Protein AF-A0A3G9K1W8-F1 (afdb_monomer_lite)

Foldseek 3Di:
DDADAACVPVVVQWPAFPQAGETEDEAPNNDHPQDQTKYWHAPCCVVVDDVVFKDFDDWQQGPVRHGTDDPNDRDHTTTIMGTPVNPDDPPVVVVVVVPPPPDD

Radius of gyration: 17.23 Å; chains: 1; bounding box: 61×31×28 Å

Structure (mmCIF, N/CA/C/O backbone):
data_AF-A0A3G9K1W8-F1
#
_entry.id   AF-A0A3G9K1W8-F1
#
loop_
_atom_site.group_PDB
_atom_site.id
_atom_site.type_symbol
_atom_site.label_atom_id
_atom_site.label_alt_id
_atom_site.label_comp_id
_atom_site.label_asym_id
_atom_site.label_entity_id
_atom_site.label_seq_id
_atom_site.pdbx_PDB_ins_code
_atom_site.Cartn_x
_atom_site.Cartn_y
_atom_site.Cartn_z
_atom_site.occupancy
_atom_site.B_iso_or_equiv
_atom_site.auth_seq_id
_atom_site.auth_comp_id
_atom_site.auth_asym_id
_atom_site.auth_atom_id
_atom_site.pdbx_PDB_model_num
ATOM 1 N N . MET A 1 1 ? -0.372 8.677 9.317 1.00 83.75 1 MET A N 1
ATOM 2 C CA . MET A 1 1 ? -0.103 9.581 8.173 1.00 83.75 1 MET A CA 1
ATOM 3 C C . MET A 1 1 ? -1.414 9.823 7.433 1.00 83.75 1 MET A C 1
ATOM 5 O O . MET A 1 1 ? -2.205 8.891 7.347 1.00 83.75 1 MET A O 1
ATOM 9 N N . ALA A 1 2 ? -1.663 11.032 6.925 1.00 86.81 2 ALA A N 1
ATOM 10 C CA . ALA A 1 2 ? -2.839 11.297 6.093 1.00 86.81 2 ALA A CA 1
ATOM 11 C C . ALA A 1 2 ? -2.624 10.770 4.663 1.00 86.81 2 ALA A C 1
ATOM 13 O O . ALA A 1 2 ? -1.526 10.899 4.125 1.00 86.81 2 ALA A O 1
ATOM 14 N N . LEU A 1 3 ? -3.659 10.172 4.070 1.00 90.50 3 LEU A N 1
ATOM 15 C CA . LEU A 1 3 ? -3.651 9.703 2.682 1.00 90.50 3 LEU A CA 1
ATOM 16 C C . LEU A 1 3 ? -4.401 10.703 1.810 1.00 90.50 3 LEU A C 1
ATOM 18 O O . LEU A 1 3 ? -5.500 11.116 2.170 1.00 90.50 3 LEU A O 1
ATOM 22 N N . THR A 1 4 ? -3.814 11.079 0.679 1.00 92.00 4 THR A N 1
ATOM 23 C CA . THR A 1 4 ? -4.389 12.079 -0.237 1.00 92.00 4 THR A CA 1
ATOM 24 C C . THR A 1 4 ? -4.578 11.553 -1.655 1.00 92.00 4 THR A C 1
ATOM 26 O O . THR A 1 4 ? -5.286 12.174 -2.443 1.00 92.00 4 THR A O 1
ATOM 29 N N . LYS A 1 5 ? -3.965 10.412 -1.992 1.00 94.81 5 LYS A N 1
ATOM 30 C CA . LYS A 1 5 ? -4.057 9.800 -3.318 1.00 94.81 5 LYS A CA 1
ATOM 31 C C . LYS A 1 5 ? -5.242 8.850 -3.444 1.00 94.81 5 LYS A C 1
ATOM 33 O O . LYS A 1 5 ? -5.750 8.323 -2.452 1.00 94.81 5 LYS A O 1
ATOM 38 N N . ARG A 1 6 ? -5.656 8.635 -4.692 1.00 93.56 6 ARG A N 1
ATOM 39 C CA . ARG A 1 6 ? -6.745 7.745 -5.096 1.00 93.56 6 ARG A CA 1
ATOM 40 C C . ARG A 1 6 ? -6.245 6.772 -6.152 1.00 93.56 6 ARG A C 1
ATOM 42 O O . ARG A 1 6 ? -5.462 7.160 -7.016 1.00 93.56 6 ARG A O 1
ATOM 49 N N . TYR A 1 7 ? -6.693 5.533 -6.054 1.00 94.25 7 TYR A N 1
ATOM 50 C CA . TYR A 1 7 ? -6.436 4.480 -7.022 1.00 94.25 7 TYR A CA 1
ATOM 51 C C . TYR A 1 7 ? -7.409 4.570 -8.196 1.00 94.25 7 TYR A C 1
ATOM 53 O O . TYR A 1 7 ? -6.972 4.546 -9.344 1.00 94.25 7 TYR A O 1
ATOM 61 N N . PHE A 1 8 ? -8.710 4.713 -7.915 1.00 91.31 8 PHE A N 1
ATOM 62 C CA . PHE A 1 8 ? -9.733 4.752 -8.959 1.00 91.31 8 PHE A CA 1
ATOM 63 C C . PHE A 1 8 ? -9.547 5.993 -9.843 1.00 91.31 8 PHE A C 1
ATOM 65 O O . PHE A 1 8 ? -9.487 7.120 -9.339 1.00 91.31 8 PHE A O 1
ATOM 72 N N . GLY A 1 9 ? -9.418 5.776 -11.153 1.00 92.81 9 GLY A N 1
ATOM 73 C CA . GLY A 1 9 ? -9.106 6.810 -12.14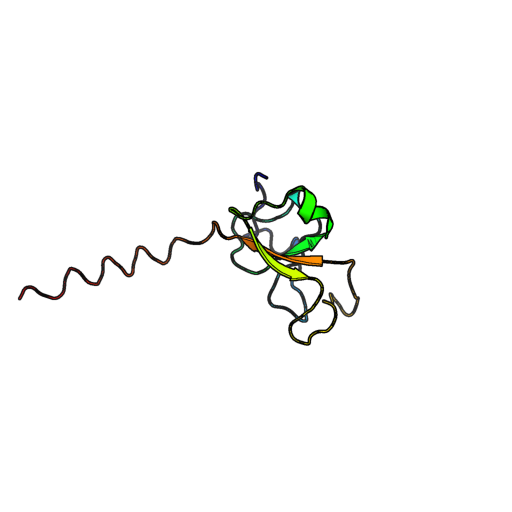6 1.00 92.81 9 GLY A CA 1
ATOM 74 C C . GLY A 1 9 ? -7.616 7.145 -12.296 1.00 92.81 9 GLY A C 1
ATOM 75 O O . GLY A 1 9 ? -7.281 8.014 -13.097 1.00 92.81 9 GLY A O 1
ATOM 76 N N . ASN A 1 10 ? -6.722 6.493 -11.542 1.00 93.75 10 ASN A N 1
ATOM 77 C CA . ASN A 1 10 ? -5.264 6.659 -11.637 1.00 93.75 10 ASN A CA 1
ATOM 78 C C . ASN A 1 10 ? -4.540 5.302 -11.678 1.00 93.75 10 ASN A C 1
ATOM 80 O O . ASN A 1 10 ? -3.384 5.191 -11.274 1.00 93.75 10 ASN A O 1
ATOM 84 N N . GLU A 1 11 ? -5.200 4.246 -12.152 1.00 93.25 11 GLU A N 1
ATOM 85 C CA . GLU A 1 11 ? -4.718 2.863 -12.073 1.00 93.25 11 GLU A CA 1
ATOM 86 C C . GLU A 1 11 ? -3.361 2.664 -12.767 1.00 93.25 11 GLU A C 1
ATOM 88 O O . GLU A 1 11 ? -2.566 1.827 -12.342 1.00 93.25 11 GLU A O 1
ATOM 93 N N . ALA A 1 12 ? -3.068 3.467 -13.795 1.00 93.12 12 ALA A N 1
ATOM 94 C CA . ALA A 1 12 ? -1.794 3.456 -14.511 1.00 93.12 12 ALA A CA 1
ATOM 95 C C . ALA A 1 12 ? -0.583 3.816 -13.623 1.00 93.12 12 ALA A C 1
ATOM 97 O O . ALA A 1 12 ? 0.532 3.378 -13.908 1.00 93.12 12 ALA A O 1
ATOM 98 N N . GLU A 1 13 ? -0.781 4.572 -12.536 1.00 91.69 13 GLU A N 1
ATOM 99 C CA . GLU A 1 13 ? 0.280 4.924 -11.577 1.00 91.69 13 GLU A CA 1
ATOM 100 C C . GLU A 1 13 ? 0.593 3.787 -10.587 1.00 91.69 13 GLU A C 1
ATOM 102 O O . GLU A 1 13 ? 1.618 3.816 -9.899 1.00 91.69 13 GLU A O 1
ATOM 107 N N . TYR A 1 14 ? -0.267 2.765 -10.538 1.00 93.62 14 TYR A N 1
ATOM 108 C CA . TYR A 1 14 ? -0.235 1.671 -9.569 1.00 93.62 14 TYR A CA 1
ATOM 109 C C . TYR A 1 14 ? -0.121 0.312 -10.275 1.00 93.62 14 TYR A C 1
ATOM 111 O O . TYR A 1 14 ? -1.087 -0.460 -10.306 1.00 93.62 14 TYR A O 1
ATOM 119 N N . PRO A 1 15 ? 1.053 -0.014 -10.850 1.00 92.38 15 PRO A N 1
ATOM 120 C CA . PRO A 1 15 ? 1.240 -1.275 -11.556 1.00 92.38 15 PRO A CA 1
ATOM 121 C C . PRO A 1 15 ? 1.001 -2.464 -10.619 1.00 92.38 15 PRO A C 1
ATOM 123 O O . PRO A 1 15 ? 1.419 -2.448 -9.460 1.00 92.38 15 PRO A O 1
ATOM 126 N N . LYS A 1 16 ? 0.329 -3.501 -11.123 1.00 91.12 16 LYS A N 1
ATOM 127 C CA . LYS A 1 16 ? 0.064 -4.743 -10.383 1.00 91.12 16 LYS A CA 1
ATOM 128 C C . LYS A 1 16 ? 1.297 -5.652 -10.381 1.00 91.12 16 LYS A C 1
ATOM 130 O O . LYS A 1 16 ? 2.119 -5.575 -11.291 1.00 91.12 16 LYS A O 1
ATOM 135 N N . TYR A 1 17 ? 1.436 -6.481 -9.349 1.00 84.12 17 TYR A N 1
ATOM 136 C CA . TYR A 1 17 ? 2.463 -7.526 -9.305 1.00 84.12 17 TYR A CA 1
ATOM 137 C C . TYR A 1 17 ? 2.060 -8.724 -10.174 1.00 84.12 17 TYR A C 1
ATOM 139 O O . TYR A 1 17 ? 0.884 -9.074 -10.238 1.00 84.12 17 TYR A O 1
ATOM 147 N N . ASP A 1 18 ? 3.041 -9.391 -10.786 1.00 77.88 18 ASP A N 1
ATOM 148 C CA . ASP A 1 18 ? 2.792 -10.58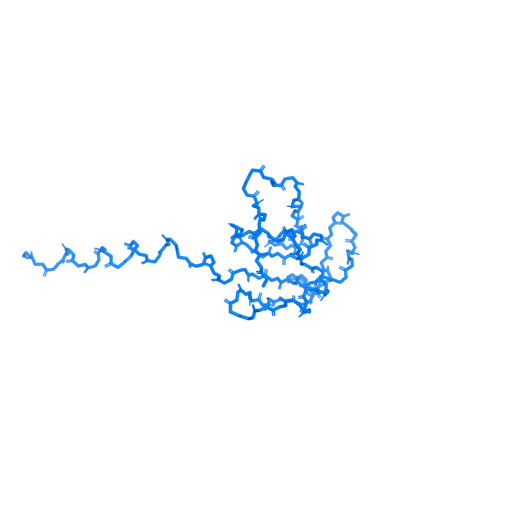6 -11.608 1.00 77.88 18 ASP A CA 1
ATOM 149 C C . ASP A 1 18 ? 2.526 -11.825 -10.737 1.00 77.88 18 ASP A C 1
ATOM 151 O O . ASP A 1 18 ? 1.755 -12.710 -11.100 1.00 77.88 18 ASP A O 1
ATOM 155 N N . ASN A 1 19 ? 3.176 -11.889 -9.569 1.00 78.56 19 ASN A N 1
ATOM 156 C CA . ASN A 1 19 ? 3.161 -13.041 -8.664 1.00 78.56 19 ASN A CA 1
ATOM 157 C C . ASN A 1 19 ? 2.372 -12.811 -7.364 1.00 78.56 19 ASN A C 1
ATOM 159 O O . ASN A 1 19 ? 2.489 -13.593 -6.414 1.00 78.56 19 ASN A O 1
ATOM 163 N N . TYR A 1 20 ? 1.584 -11.735 -7.292 1.00 83.00 20 TYR A N 1
ATOM 164 C CA . TYR A 1 20 ? 0.791 -11.406 -6.112 1.00 83.00 20 TYR A CA 1
ATOM 165 C C . TYR A 1 20 ? -0.413 -10.527 -6.469 1.00 83.00 20 TYR A C 1
ATOM 167 O O . TYR A 1 20 ? -0.284 -9.590 -7.250 1.00 83.00 20 TYR A O 1
ATOM 175 N N . ASP A 1 21 ? -1.572 -10.778 -5.856 1.00 86.94 21 ASP A N 1
ATOM 176 C CA . ASP A 1 21 ? -2.762 -9.938 -6.042 1.00 86.94 21 ASP A CA 1
ATOM 177 C C . ASP A 1 21 ? -2.644 -8.636 -5.230 1.00 86.94 21 ASP A C 1
ATOM 179 O O . ASP A 1 21 ? -3.154 -8.488 -4.114 1.00 86.94 21 ASP A O 1
ATOM 183 N N . GLY A 1 22 ? -1.861 -7.702 -5.766 1.00 90.62 22 GLY A N 1
ATOM 184 C CA . GLY A 1 22 ? -1.603 -6.410 -5.154 1.00 90.62 22 GLY A CA 1
ATOM 185 C C . GLY A 1 22 ? -0.976 -5.410 -6.115 1.00 90.62 22 GLY A C 1
ATOM 186 O O . GLY A 1 22 ? -0.505 -5.761 -7.198 1.00 90.62 22 GLY A O 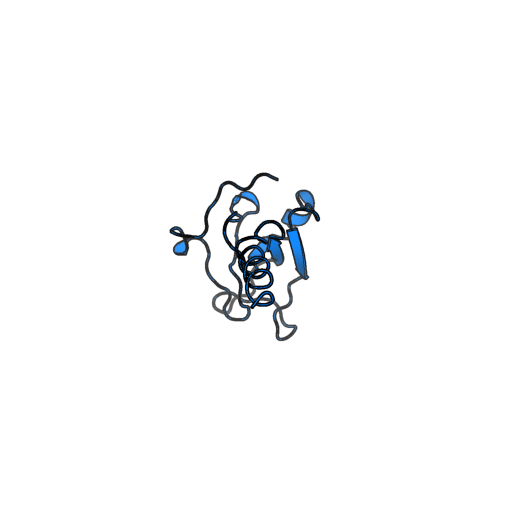1
ATOM 187 N N . ILE A 1 23 ? -0.965 -4.147 -5.698 1.00 93.31 23 ILE A N 1
ATOM 188 C CA . ILE A 1 23 ? -0.376 -3.039 -6.461 1.00 93.31 23 ILE A CA 1
ATOM 189 C C . ILE A 1 23 ? 0.967 -2.624 -5.871 1.00 93.31 23 ILE A C 1
ATOM 191 O O . ILE A 1 23 ? 1.156 -2.629 -4.653 1.00 93.31 23 ILE A O 1
ATOM 195 N N . ASN A 1 24 ? 1.894 -2.213 -6.725 1.00 92.19 24 ASN A N 1
ATOM 196 C CA . ASN A 1 24 ? 3.141 -1.595 -6.313 1.00 92.19 24 ASN A CA 1
ATOM 197 C C . ASN A 1 24 ? 2.935 -0.094 -6.088 1.00 92.19 24 ASN A C 1
ATOM 199 O O . ASN A 1 24 ? 2.534 0.637 -6.991 1.00 92.19 24 ASN A O 1
ATOM 203 N N . VAL A 1 25 ? 3.288 0.374 -4.894 1.00 93.62 25 VAL A N 1
ATOM 204 C CA . VAL A 1 25 ? 3.287 1.789 -4.527 1.00 93.62 25 VAL A CA 1
ATOM 205 C C . VAL A 1 25 ? 4.733 2.221 -4.307 1.00 93.62 25 VAL A C 1
ATOM 207 O O . VAL A 1 25 ? 5.425 1.746 -3.405 1.00 93.62 25 VAL A O 1
ATOM 210 N N . ASN A 1 26 ? 5.236 3.130 -5.141 1.00 90.94 26 ASN A N 1
ATOM 211 C CA . ASN A 1 26 ? 6.654 3.504 -5.111 1.00 90.94 26 ASN A CA 1
ATOM 212 C C . ASN A 1 26 ? 7.042 4.389 -3.923 1.00 90.94 26 ASN A C 1
ATOM 214 O O . ASN A 1 26 ? 8.183 4.315 -3.469 1.00 90.94 26 ASN A O 1
ATOM 218 N N . LYS A 1 27 ? 6.118 5.196 -3.394 1.00 91.38 27 LYS A N 1
ATOM 219 C CA . LYS A 1 27 ? 6.372 6.074 -2.247 1.00 91.38 27 LYS A CA 1
ATOM 220 C C . LYS A 1 27 ? 5.234 5.981 -1.247 1.00 91.38 27 LYS A C 1
ATOM 222 O O . LYS A 1 27 ? 4.070 5.964 -1.613 1.00 91.38 27 LYS A O 1
ATOM 227 N N . THR A 1 28 ? 5.573 6.041 0.033 1.00 90.81 28 THR A N 1
ATOM 228 C CA . THR A 1 28 ? 4.603 6.025 1.136 1.00 90.81 28 THR A CA 1
ATOM 229 C C . THR A 1 28 ? 3.524 7.113 1.020 1.00 90.81 28 THR A C 1
ATOM 231 O O . THR A 1 28 ? 2.383 6.887 1.396 1.00 90.81 28 THR A O 1
ATOM 234 N N . GLN A 1 29 ? 3.854 8.288 0.479 1.00 91.25 29 GLN A N 1
ATOM 235 C CA . GLN A 1 29 ? 2.885 9.375 0.275 1.00 91.25 29 GLN A CA 1
ATOM 236 C C . GLN A 1 29 ? 1.870 9.094 -0.845 1.00 91.25 29 GLN A C 1
ATOM 238 O O . GLN A 1 29 ? 0.815 9.719 -0.871 1.00 91.25 29 GLN A O 1
ATOM 243 N N . ASP A 1 30 ? 2.192 8.159 -1.743 1.00 94.44 30 ASP A N 1
ATOM 244 C CA . ASP A 1 30 ? 1.349 7.811 -2.883 1.00 94.44 30 ASP A CA 1
ATOM 245 C C . ASP A 1 30 ? 0.364 6.684 -2.541 1.00 94.44 30 ASP A C 1
ATOM 247 O O . ASP A 1 30 ? -0.356 6.213 -3.406 1.00 94.44 30 ASP A O 1
ATOM 251 N N . ILE A 1 31 ? 0.312 6.231 -1.281 1.00 94.31 31 ILE A N 1
ATOM 252 C CA . ILE A 1 31 ? -0.615 5.178 -0.857 1.00 94.31 31 ILE A CA 1
ATOM 253 C C . ILE A 1 31 ? -2.063 5.658 -1.073 1.00 94.31 31 ILE A C 1
ATOM 255 O O . ILE A 1 31 ? -2.467 6.658 -0.465 1.00 94.31 31 ILE A O 1
ATOM 259 N N . PRO A 1 32 ? -2.856 4.955 -1.901 1.00 94.62 32 PRO A N 1
ATOM 260 C CA . PRO A 1 32 ? -4.231 5.340 -2.172 1.00 94.62 32 PRO A CA 1
ATOM 261 C C . PRO A 1 32 ? -5.148 5.068 -0.972 1.00 94.62 32 PRO A C 1
ATOM 263 O O . PRO A 1 32 ? -5.032 4.053 -0.280 1.00 94.62 32 PRO A O 1
ATOM 266 N N . LEU A 1 33 ? -6.082 5.986 -0.720 1.00 92.69 33 LEU A N 1
ATOM 267 C CA . LEU A 1 33 ? -7.030 5.898 0.398 1.00 92.69 33 LEU A CA 1
ATOM 268 C C . LEU A 1 33 ? -8.232 4.983 0.127 1.00 92.69 33 LEU A C 1
ATOM 270 O O . LEU A 1 33 ? -8.890 4.555 1.070 1.00 92.69 33 LEU A O 1
ATOM 274 N N . ASP A 1 34 ? -8.509 4.698 -1.141 1.00 92.12 34 ASP A N 1
ATOM 275 C CA . ASP A 1 34 ? -9.687 3.996 -1.663 1.00 92.12 34 ASP A CA 1
ATOM 276 C C . ASP A 1 34 ? -9.383 2.569 -2.160 1.00 92.12 34 ASP A C 1
ATOM 278 O O . ASP A 1 34 ? -10.298 1.827 -2.521 1.00 92.12 34 ASP A O 1
ATOM 282 N N . PHE A 1 35 ? -8.119 2.134 -2.126 1.00 92.50 35 PHE A N 1
ATOM 283 C CA . PHE A 1 35 ? -7.729 0.794 -2.560 1.00 92.50 35 PHE A CA 1
ATOM 284 C C . PHE A 1 35 ? -7.832 -0.246 -1.436 1.00 92.50 35 PHE A C 1
ATOM 286 O O . PHE A 1 35 ? -7.072 -0.227 -0.464 1.00 92.50 35 PHE A O 1
ATOM 293 N N . LYS A 1 36 ? -8.760 -1.198 -1.591 1.00 89.88 36 LYS A N 1
ATOM 294 C CA . LYS A 1 36 ? -9.042 -2.270 -0.611 1.00 89.88 36 LYS A CA 1
ATOM 295 C C . LYS A 1 36 ? -8.078 -3.461 -0.677 1.00 89.88 36 LYS A C 1
ATOM 297 O O . LYS A 1 36 ? -8.068 -4.283 0.244 1.00 89.88 36 LYS A O 1
ATOM 302 N N . GLY A 1 37 ? -7.325 -3.590 -1.768 1.00 92.06 37 GLY A N 1
ATOM 303 C CA . GLY A 1 37 ? -6.402 -4.700 -1.989 1.00 92.06 37 GLY A CA 1
ATOM 304 C C . GLY A 1 37 ? -5.102 -4.569 -1.195 1.00 92.06 37 GLY A C 1
ATOM 305 O O . GLY A 1 37 ? -4.936 -3.687 -0.348 1.00 92.06 37 GLY A O 1
ATOM 306 N N . VAL A 1 38 ? -4.161 -5.465 -1.481 1.00 93.31 38 VAL A N 1
ATOM 307 C CA . VAL A 1 38 ? -2.827 -5.428 -0.880 1.00 93.31 38 VAL A CA 1
ATOM 308 C C . VAL A 1 38 ? -1.925 -4.477 -1.660 1.00 93.31 38 VAL A C 1
ATOM 310 O O . VAL A 1 38 ? -1.925 -4.448 -2.889 1.00 93.31 38 VAL A O 1
ATOM 313 N N . MET A 1 39 ? -1.132 -3.699 -0.937 1.00 94.50 39 MET A N 1
ATOM 314 C CA . MET A 1 39 ? -0.215 -2.715 -1.497 1.00 94.50 39 MET A CA 1
ATOM 315 C C . MET A 1 39 ? 1.213 -3.059 -1.098 1.00 94.50 39 MET A C 1
ATOM 317 O O . MET A 1 39 ? 1.505 -3.236 0.084 1.00 94.50 39 MET A O 1
ATOM 321 N N . GLY A 1 40 ? 2.113 -3.121 -2.071 1.00 93.56 40 GLY A N 1
ATOM 322 C CA . GLY A 1 40 ? 3.543 -3.232 -1.832 1.00 93.56 40 GLY A CA 1
ATOM 323 C C . GLY A 1 40 ? 4.170 -1.854 -1.682 1.00 93.56 40 GLY A C 1
ATOM 324 O O . GLY A 1 40 ? 4.235 -1.083 -2.635 1.00 93.56 40 GLY A O 1
ATOM 325 N N . VAL A 1 41 ? 4.652 -1.547 -0.482 1.00 93.31 41 VAL A N 1
ATOM 326 C CA . VAL A 1 41 ? 5.266 -0.258 -0.135 1.00 93.31 41 VAL A CA 1
ATOM 327 C C . VAL A 1 41 ? 6.756 -0.424 0.169 1.00 93.31 41 VAL A C 1
ATOM 329 O O . VAL A 1 41 ? 7.198 -1.531 0.490 1.00 93.31 41 VAL A O 1
ATOM 332 N N . PRO A 1 42 ? 7.574 0.638 0.073 1.00 92.12 42 PRO A N 1
ATOM 333 C CA . PRO A 1 42 ? 8.977 0.576 0.474 1.00 92.12 42 PRO A CA 1
ATOM 334 C C . PRO A 1 42 ? 9.134 0.224 1.960 1.00 92.12 42 PRO A C 1
ATOM 336 O O . PRO A 1 42 ? 8.317 0.634 2.782 1.00 92.12 42 PRO A O 1
ATOM 339 N N . ILE A 1 43 ? 10.233 -0.445 2.328 1.00 88.75 43 ILE A N 1
ATOM 340 C CA . ILE A 1 43 ? 10.574 -0.766 3.732 1.00 88.75 43 ILE A CA 1
ATOM 341 C C . ILE A 1 43 ? 10.551 0.454 4.670 1.00 88.75 43 ILE A C 1
ATOM 343 O O . ILE A 1 43 ? 10.175 0.353 5.837 1.00 88.75 43 ILE A O 1
ATOM 347 N N . THR A 1 44 ? 10.872 1.637 4.139 1.00 89.56 44 THR A N 1
ATOM 348 C CA . THR A 1 44 ? 10.863 2.915 4.867 1.00 89.56 44 THR A CA 1
ATOM 349 C C . THR A 1 44 ? 9.476 3.317 5.373 1.00 89.56 44 THR A C 1
ATOM 351 O O . THR A 1 44 ? 9.366 4.181 6.244 1.00 89.56 44 THR A O 1
ATOM 354 N N . PHE A 1 45 ? 8.409 2.677 4.882 1.00 91.50 45 PHE A N 1
ATOM 355 C CA . PHE A 1 45 ? 7.051 2.823 5.397 1.00 91.50 45 PHE A CA 1
ATOM 356 C C . PHE A 1 45 ? 6.949 2.564 6.908 1.00 91.50 45 PHE A C 1
ATOM 358 O O . PHE A 1 45 ? 6.141 3.219 7.565 1.00 91.50 45 PHE A O 1
ATOM 365 N N . LEU A 1 46 ? 7.797 1.695 7.476 1.00 90.00 46 LEU A N 1
ATOM 366 C CA . LEU A 1 46 ? 7.782 1.374 8.909 1.00 90.00 46 LEU A CA 1
ATOM 367 C C . LEU A 1 46 ? 7.934 2.607 9.810 1.00 90.00 46 LEU A C 1
ATOM 369 O O . LEU A 1 46 ? 7.297 2.670 10.855 1.00 90.00 46 LEU A O 1
ATOM 373 N N . HIS A 1 47 ? 8.680 3.631 9.382 1.00 90.38 47 HIS A N 1
ATOM 374 C CA . HIS A 1 47 ? 8.821 4.878 10.147 1.00 90.38 47 HIS A CA 1
ATOM 375 C C . HIS A 1 47 ? 7.508 5.657 10.303 1.00 90.38 47 HIS A C 1
ATOM 377 O O . HIS A 1 47 ? 7.380 6.483 11.201 1.00 90.38 47 HIS A O 1
ATOM 383 N N . LYS A 1 48 ? 6.542 5.434 9.405 1.00 88.88 48 LYS A N 1
ATOM 384 C CA . LYS A 1 48 ? 5.236 6.111 9.380 1.00 88.88 48 LYS A CA 1
ATOM 385 C C . LYS A 1 48 ? 4.081 5.139 9.637 1.00 88.88 48 LYS A C 1
ATOM 387 O O . LYS A 1 48 ? 2.922 5.512 9.428 1.00 88.88 48 LYS A O 1
ATOM 392 N N . PHE A 1 49 ? 4.393 3.905 10.037 1.00 91.75 49 PHE A N 1
ATOM 393 C CA . PHE A 1 49 ? 3.411 2.854 10.241 1.00 91.75 49 PHE A CA 1
ATOM 394 C C . PHE A 1 49 ? 2.453 3.228 11.372 1.00 91.75 49 PHE A C 1
ATOM 396 O O . PHE A 1 49 ? 2.859 3.707 12.427 1.00 91.75 49 PHE A O 1
ATOM 403 N N . ASN A 1 50 ? 1.165 2.999 11.130 1.00 91.31 50 ASN A N 1
ATOM 404 C CA . ASN A 1 50 ? 0.123 3.122 12.133 1.00 91.31 50 ASN A CA 1
ATOM 405 C C . ASN A 1 50 ? -0.719 1.829 12.112 1.00 91.31 50 ASN A C 1
ATOM 407 O O . ASN A 1 50 ? -1.425 1.615 11.120 1.00 91.31 50 ASN A O 1
ATOM 411 N N . PRO A 1 51 ? -0.679 0.995 13.171 1.00 91.31 51 PRO A N 1
ATOM 412 C CA . PRO A 1 51 ? -1.407 -0.279 13.235 1.00 91.31 51 PRO A CA 1
ATOM 413 C C . PRO A 1 51 ? -2.941 -0.135 13.269 1.00 91.31 51 PRO A C 1
ATOM 415 O O . PRO A 1 51 ? -3.663 -1.086 12.948 1.00 91.31 51 PRO A O 1
ATOM 418 N N . ASP A 1 52 ? -3.467 1.046 13.601 1.00 90.81 52 ASP A N 1
ATOM 419 C CA . ASP A 1 52 ? -4.907 1.333 13.532 1.00 90.81 52 ASP A CA 1
ATOM 420 C C . ASP A 1 52 ? -5.358 1.618 12.096 1.00 90.81 52 ASP A C 1
ATOM 422 O O . ASP A 1 52 ? -6.529 1.474 11.747 1.00 90.81 52 ASP A O 1
ATOM 426 N N . GLN A 1 53 ? -4.429 2.060 11.248 1.00 90.44 53 GLN A N 1
ATOM 427 C CA . GLN A 1 53 ? -4.694 2.401 9.854 1.00 90.44 53 GLN A CA 1
ATOM 428 C C . GLN A 1 53 ? -4.359 1.248 8.908 1.00 90.44 53 GLN A C 1
ATOM 430 O O . GLN A 1 53 ? -5.092 1.008 7.949 1.00 90.44 53 GLN A O 1
ATOM 435 N N . PHE A 1 54 ? -3.267 0.536 9.173 1.00 93.75 54 PHE A N 1
ATOM 436 C CA . PHE A 1 54 ? -2.719 -0.468 8.275 1.00 93.75 54 PHE A CA 1
ATOM 437 C C . PHE A 1 54 ? -2.453 -1.789 8.979 1.00 93.75 54 PHE A C 1
ATOM 439 O O . PHE A 1 54 ? -2.100 -1.841 10.154 1.00 93.75 54 PHE A O 1
ATOM 446 N N . GLU A 1 55 ? -2.579 -2.855 8.209 1.00 92.31 55 GLU A N 1
ATOM 447 C CA . GLU A 1 55 ? -2.186 -4.206 8.574 1.00 92.31 55 GLU A CA 1
ATOM 448 C C . GLU A 1 55 ? -0.966 -4.596 7.742 1.00 92.31 55 GLU A C 1
ATOM 450 O O . GLU A 1 55 ? -0.959 -4.381 6.528 1.00 92.31 55 GLU A O 1
ATOM 455 N N . ILE A 1 56 ? 0.072 -5.141 8.380 1.00 91.81 56 ILE A N 1
ATOM 456 C CA . ILE A 1 56 ? 1.227 -5.705 7.677 1.00 91.81 56 ILE A CA 1
ATOM 457 C C . ILE A 1 56 ? 0.910 -7.168 7.382 1.00 91.81 56 ILE A C 1
ATOM 459 O O . ILE A 1 56 ? 0.700 -7.949 8.304 1.00 91.81 56 ILE A O 1
ATOM 463 N N . ILE A 1 57 ? 0.882 -7.523 6.101 1.00 89.00 57 ILE A N 1
ATOM 464 C CA . ILE A 1 57 ? 0.503 -8.861 5.642 1.00 89.00 57 ILE A CA 1
ATOM 465 C C . ILE A 1 57 ? 1.732 -9.769 5.579 1.00 89.00 57 ILE A C 1
ATOM 467 O O . ILE A 1 57 ? 1.751 -10.837 6.184 1.00 89.00 57 ILE A O 1
ATOM 471 N N . LYS A 1 58 ? 2.768 -9.349 4.842 1.00 83.31 58 LYS A N 1
ATOM 472 C CA . LYS A 1 58 ? 3.997 -10.127 4.616 1.00 83.31 58 LYS A CA 1
ATOM 473 C C . LYS A 1 58 ? 5.185 -9.211 4.313 1.00 83.31 58 LYS A C 1
ATOM 475 O O . LYS A 1 58 ? 5.031 -8.112 3.777 1.00 83.31 58 LYS A O 1
ATOM 480 N N . PHE A 1 59 ? 6.387 -9.701 4.603 1.00 79.12 59 PHE A N 1
ATOM 481 C CA . PHE A 1 59 ? 7.651 -9.052 4.257 1.00 79.12 59 PHE A CA 1
ATOM 482 C C . PHE A 1 59 ? 8.284 -9.768 3.065 1.00 79.12 59 PHE A C 1
ATOM 484 O O . PHE A 1 59 ? 8.610 -10.947 3.191 1.00 79.12 59 PHE A O 1
ATOM 491 N N . ARG A 1 60 ? 8.486 -9.059 1.942 1.00 69.31 60 ARG A N 1
ATOM 492 C CA . ARG A 1 60 ? 9.248 -9.474 0.741 1.00 69.31 60 ARG A CA 1
ATOM 493 C C . ARG A 1 60 ? 8.765 -10.724 -0.025 1.00 69.31 60 ARG A C 1
ATOM 495 O O . ARG A 1 60 ? 9.010 -10.794 -1.225 1.00 69.31 60 ARG A O 1
ATOM 502 N N . LYS A 1 61 ? 8.085 -11.673 0.619 1.00 67.81 61 LYS A N 1
ATOM 503 C CA . LYS A 1 61 ? 7.722 -12.975 0.052 1.00 67.81 61 LYS A CA 1
ATOM 504 C C . LYS A 1 61 ? 6.344 -12.963 -0.613 1.00 67.81 61 LYS A C 1
ATOM 506 O O . LYS A 1 61 ? 5.359 -12.555 0.011 1.00 67.81 61 LYS A O 1
ATOM 511 N N . GLY A 1 62 ? 6.296 -13.430 -1.858 1.00 62.03 62 GLY A N 1
ATOM 512 C CA . GLY A 1 62 ? 5.084 -13.737 -2.609 1.00 62.03 62 GLY A CA 1
ATOM 513 C C . GLY A 1 62 ? 4.357 -14.973 -2.072 1.00 62.03 62 GLY A C 1
ATOM 514 O O . GLY A 1 62 ? 4.645 -15.483 -0.985 1.00 62.03 62 GLY A O 1
ATOM 515 N N . ASN A 1 63 ? 3.364 -15.449 -2.821 1.00 62.50 63 ASN A N 1
ATOM 516 C CA . ASN A 1 63 ? 2.585 -16.635 -2.438 1.00 62.50 63 ASN A CA 1
ATOM 517 C C . ASN A 1 63 ? 3.343 -17.957 -2.638 1.00 62.50 63 ASN A C 1
ATOM 519 O O . ASN A 1 63 ? 2.928 -18.976 -2.100 1.00 62.50 63 ASN A O 1
ATOM 523 N N . ASP A 1 64 ? 4.448 -17.926 -3.376 1.00 64.69 64 ASP A N 1
ATOM 524 C CA . ASP A 1 64 ? 5.350 -19.043 -3.663 1.00 64.69 64 ASP A CA 1
ATOM 525 C C . ASP A 1 64 ? 6.570 -19.089 -2.721 1.00 64.69 64 ASP A C 1
ATOM 527 O O . ASP A 1 64 ? 7.543 -19.788 -3.003 1.00 64.69 64 ASP A O 1
ATOM 531 N N . ASP A 1 65 ? 6.543 -18.300 -1.638 1.00 66.00 65 ASP A N 1
ATOM 532 C CA . ASP A 1 65 ? 7.649 -18.060 -0.698 1.00 66.00 65 ASP A CA 1
ATOM 533 C C . ASP A 1 65 ? 8.934 -17.484 -1.323 1.00 66.00 65 ASP A C 1
ATOM 535 O O . ASP A 1 65 ? 9.942 -17.316 -0.621 1.00 66.00 65 ASP A O 1
ATOM 539 N N . LYS A 1 66 ? 8.891 -17.109 -2.608 1.00 67.25 66 LYS A N 1
ATOM 540 C CA . LYS A 1 66 ? 9.965 -16.398 -3.306 1.00 67.25 66 LYS A CA 1
ATOM 541 C C . LYS A 1 66 ? 9.771 -14.892 -3.193 1.00 67.25 66 LYS A C 1
ATOM 543 O O . LYS A 1 66 ? 8.728 -14.401 -2.770 1.00 67.25 66 LYS A O 1
ATOM 548 N N . ASP A 1 67 ? 10.801 -14.140 -3.559 1.00 68.31 67 ASP A N 1
ATOM 549 C CA . ASP A 1 67 ? 10.732 -12.682 -3.580 1.00 68.31 67 ASP A CA 1
ATOM 550 C C . ASP A 1 67 ? 9.678 -12.185 -4.584 1.00 68.31 67 ASP A C 1
ATOM 552 O O . ASP A 1 67 ? 9.544 -12.722 -5.686 1.00 68.31 67 ASP A O 1
ATOM 556 N N . LEU A 1 68 ? 8.937 -11.136 -4.215 1.00 64.19 68 LEU A N 1
ATOM 557 C CA . LEU A 1 68 ? 8.034 -10.434 -5.137 1.00 64.19 68 LEU A CA 1
ATOM 558 C C . LEU A 1 68 ? 8.797 -9.980 -6.386 1.00 64.19 68 LEU A C 1
ATOM 560 O O . LEU A 1 68 ? 9.900 -9.445 -6.262 1.00 64.19 68 LEU A O 1
ATOM 564 N N . SER A 1 69 ? 8.196 -10.149 -7.566 1.00 61.84 69 SER A N 1
ATOM 565 C CA . SER A 1 69 ? 8.764 -9.724 -8.847 1.00 61.84 69 SER A CA 1
ATOM 566 C C . SER A 1 69 ? 7.784 -8.837 -9.619 1.00 61.84 69 SER A C 1
ATOM 568 O O . SER A 1 69 ? 6.566 -8.963 -9.507 1.00 61.84 69 SER A O 1
ATOM 570 N N . VAL A 1 70 ? 8.327 -7.873 -10.363 1.00 62.59 70 VAL A N 1
ATOM 571 C CA . VAL A 1 70 ? 7.569 -7.003 -11.276 1.00 62.59 70 VAL A CA 1
ATOM 572 C C . VAL A 1 70 ? 8.278 -7.046 -12.619 1.00 62.59 70 VAL A C 1
ATOM 574 O O . VAL A 1 70 ? 9.453 -6.666 -12.697 1.00 62.59 70 VAL A O 1
ATOM 577 N N . ASN A 1 71 ? 7.595 -7.511 -13.666 1.00 66.44 71 ASN A N 1
ATOM 578 C CA . ASN A 1 71 ? 8.147 -7.693 -15.010 1.00 66.44 71 ASN A CA 1
ATOM 579 C C . ASN A 1 71 ? 9.436 -8.540 -15.017 1.00 66.44 71 ASN A C 1
ATOM 581 O O . ASN A 1 71 ? 10.429 -8.184 -15.654 1.00 66.44 71 ASN A O 1
ATOM 585 N N . GLY A 1 72 ? 9.469 -9.623 -14.232 1.00 64.69 72 GLY A N 1
ATOM 586 C CA . GLY A 1 72 ? 10.619 -10.537 -14.149 1.00 64.69 72 GLY A CA 1
ATOM 587 C C . GLY A 1 72 ? 11.852 -9.999 -13.406 1.00 64.69 72 GLY A C 1
ATOM 588 O O . GLY A 1 72 ? 12.867 -10.690 -13.333 1.00 64.69 72 GLY A O 1
ATOM 589 N N . LYS A 1 73 ? 11.789 -8.794 -12.825 1.0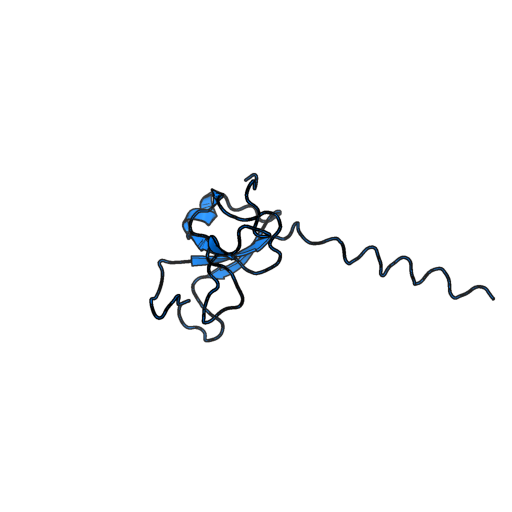0 67.12 73 LYS A N 1
ATOM 590 C CA . LYS A 1 73 ? 12.843 -8.242 -11.957 1.00 67.12 73 LYS A CA 1
ATOM 591 C C . LYS A 1 73 ? 12.426 -8.344 -10.495 1.00 67.12 73 LYS A C 1
ATOM 593 O O . LYS A 1 73 ? 11.255 -8.145 -10.188 1.00 67.12 73 LYS A O 1
ATOM 598 N N . CYS A 1 74 ? 13.381 -8.587 -9.599 1.00 63.97 74 CYS A N 1
ATOM 599 C CA . CYS A 1 74 ? 13.179 -8.483 -8.153 1.00 63.97 74 CYS A CA 1
ATOM 600 C C . CYS A 1 74 ? 13.284 -7.000 -7.740 1.00 63.97 74 CYS A C 1
ATOM 602 O O . CYS A 1 74 ? 14.402 -6.483 -7.657 1.00 63.97 74 CYS A O 1
ATOM 604 N N . PRO A 1 75 ? 12.176 -6.260 -7.533 1.00 64.31 75 PRO A N 1
ATOM 605 C CA . PRO A 1 75 ? 12.232 -4.911 -6.989 1.00 64.31 75 PRO A CA 1
ATOM 606 C C . PRO A 1 75 ? 12.891 -4.888 -5.602 1.00 64.31 75 PRO A C 1
ATOM 608 O O . PRO A 1 75 ? 12.900 -5.876 -4.870 1.00 64.31 75 PRO A O 1
ATOM 611 N N . TYR A 1 76 ? 13.398 -3.713 -5.218 1.00 67.06 76 TYR A N 1
ATOM 612 C CA . TYR A 1 76 ? 13.856 -3.409 -3.858 1.00 67.06 76 TYR A CA 1
ATOM 613 C C . TYR A 1 76 ? 12.876 -3.893 -2.782 1.00 67.06 76 TYR A C 1
ATOM 615 O O . TYR A 1 76 ? 11.671 -3.932 -3.023 1.00 67.06 76 TYR A O 1
ATOM 623 N N . PHE A 1 77 ? 13.387 -4.182 -1.579 1.00 73.50 77 PHE A N 1
ATOM 624 C CA . PHE A 1 77 ? 12.618 -4.733 -0.458 1.00 73.50 77 PHE A CA 1
ATOM 625 C C . PHE A 1 77 ? 11.275 -4.008 -0.251 1.00 73.50 77 PHE A C 1
ATOM 627 O O . PHE A 1 77 ? 11.233 -2.831 0.129 1.00 73.50 77 PHE A O 1
ATOM 634 N N . ARG A 1 78 ? 10.175 -4.732 -0.496 1.00 85.62 78 ARG A N 1
ATOM 635 C CA . ARG A 1 78 ? 8.801 -4.262 -0.286 1.00 85.62 78 ARG A CA 1
ATOM 636 C C . ARG A 1 78 ? 8.170 -4.934 0.928 1.00 85.62 78 ARG A C 1
ATOM 638 O O . ARG A 1 78 ? 8.418 -6.110 1.206 1.00 85.62 78 ARG A O 1
ATOM 645 N N . ILE A 1 79 ? 7.317 -4.187 1.619 1.00 90.06 79 ILE A N 1
ATOM 646 C CA . ILE A 1 79 ? 6.389 -4.722 2.615 1.00 90.06 79 ILE A CA 1
ATOM 647 C C . ILE A 1 79 ? 4.997 -4.717 1.998 1.00 90.06 79 ILE A C 1
ATOM 649 O O . ILE A 1 79 ? 4.594 -3.721 1.400 1.00 90.06 79 ILE A O 1
ATOM 653 N N . LEU A 1 80 ? 4.269 -5.815 2.160 1.00 91.25 80 LEU A N 1
ATOM 654 C CA . LEU A 1 80 ? 2.873 -5.910 1.771 1.00 91.25 80 LEU A CA 1
ATOM 655 C C . LEU A 1 80 ? 1.993 -5.423 2.920 1.00 91.25 80 LEU A C 1
ATOM 657 O O . LEU A 1 80 ? 2.047 -5.969 4.024 1.00 91.25 80 LEU A O 1
ATOM 661 N N . ILE A 1 81 ? 1.188 -4.401 2.652 1.00 92.88 81 ILE A N 1
ATOM 662 C CA . ILE A 1 81 ? 0.274 -3.795 3.617 1.00 92.88 81 ILE A CA 1
ATOM 663 C C . ILE A 1 81 ? -1.158 -3.791 3.087 1.00 92.88 81 ILE A C 1
ATOM 665 O O . ILE A 1 81 ? -1.388 -3.795 1.877 1.00 92.88 81 ILE A O 1
ATOM 669 N N . LYS A 1 82 ? -2.130 -3.720 3.991 1.00 92.81 82 LYS A N 1
ATOM 670 C CA . LYS A 1 82 ? -3.546 -3.537 3.663 1.00 92.81 82 LYS A CA 1
ATOM 671 C C . LYS A 1 82 ? -4.135 -2.411 4.503 1.00 92.81 82 LYS A C 1
ATOM 673 O O . LYS A 1 82 ? -3.796 -2.267 5.677 1.00 92.81 82 LYS A O 1
ATOM 678 N N . ASN A 1 83 ? -5.003 -1.593 3.912 1.00 91.62 83 ASN A N 1
ATOM 679 C CA . ASN A 1 83 ? -5.682 -0.526 4.644 1.00 91.62 83 ASN A CA 1
ATOM 680 C C . ASN A 1 83 ? -6.860 -1.104 5.449 1.00 91.62 83 ASN A C 1
ATOM 682 O O . ASN A 1 83 ? -7.809 -1.644 4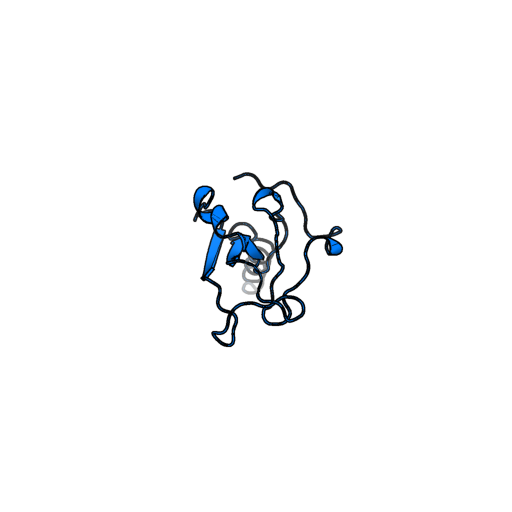.878 1.00 91.62 83 ASN A O 1
ATOM 686 N N . LYS A 1 84 ? -6.805 -0.980 6.781 1.00 90.00 84 LYS A N 1
ATOM 687 C CA . LYS A 1 84 ? -7.835 -1.489 7.703 1.00 90.00 84 LYS A CA 1
ATOM 688 C C . LYS A 1 84 ? -9.089 -0.618 7.718 1.00 90.00 84 LYS A C 1
ATOM 690 O O . LYS A 1 84 ? -10.172 -1.121 8.006 1.00 90.00 84 LYS A O 1
ATOM 695 N N . ARG A 1 85 ? -8.953 0.672 7.397 1.00 85.44 85 ARG A N 1
ATOM 696 C CA . ARG A 1 85 ? -1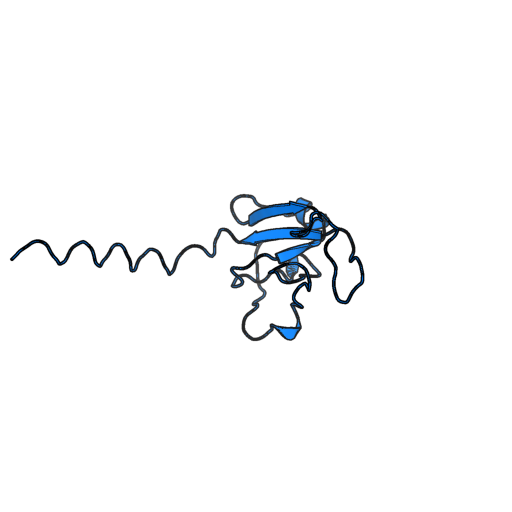0.038 1.662 7.501 1.00 85.44 85 ARG A CA 1
ATOM 697 C C . ARG A 1 85 ? -11.036 1.612 6.350 1.00 85.44 85 ARG A C 1
ATOM 699 O O . ARG A 1 85 ? -12.092 2.209 6.463 1.00 85.44 85 ARG A O 1
ATOM 706 N N . ILE A 1 86 ? -10.741 0.879 5.274 1.00 74.75 86 ILE A N 1
ATOM 707 C CA . ILE A 1 86 ? -11.681 0.692 4.152 1.00 74.75 86 ILE A CA 1
ATOM 708 C C . ILE A 1 86 ? -12.634 -0.497 4.394 1.00 74.75 86 ILE A C 1
ATOM 710 O O . ILE A 1 86 ? -13.360 -0.940 3.500 1.00 74.75 86 ILE A O 1
ATOM 714 N N . LYS A 1 87 ? -12.667 -1.026 5.624 1.00 59.28 87 LYS A N 1
ATOM 715 C CA . LYS A 1 87 ? -13.825 -1.777 6.100 1.00 59.28 87 LYS A CA 1
ATOM 716 C C . LYS A 1 87 ? -14.933 -0.765 6.370 1.00 59.28 87 LYS A C 1
ATOM 718 O O . LYS A 1 87 ? -14.782 0.031 7.289 1.00 59.28 87 LYS A O 1
ATOM 723 N N . THR A 1 88 ? -15.993 -0.820 5.566 1.00 51.53 88 THR A N 1
ATOM 724 C CA . THR A 1 88 ? -17.413 -0.547 5.895 1.00 51.53 88 THR A CA 1
ATOM 725 C C . THR A 1 88 ? -18.096 0.185 4.742 1.00 51.53 88 THR A C 1
ATOM 727 O O . THR A 1 88 ? -18.174 1.399 4.730 1.00 51.53 88 THR A O 1
ATOM 730 N N . GLU A 1 89 ? -18.582 -0.590 3.770 1.00 48.56 89 GLU A N 1
ATOM 731 C CA . GLU A 1 89 ? -19.886 -0.331 3.122 1.00 48.56 89 GLU A CA 1
ATOM 732 C C . GLU A 1 89 ? -20.681 -1.639 2.905 1.00 48.56 89 GLU A C 1
ATOM 734 O O . GLU A 1 89 ? -21.779 -1.621 2.372 1.00 48.56 89 GLU A O 1
ATOM 739 N N . TYR A 1 90 ? -20.151 -2.796 3.332 1.00 52.75 90 TYR A N 1
ATOM 740 C CA . TYR A 1 90 ? -20.782 -4.106 3.114 1.00 52.75 90 TYR A CA 1
ATOM 741 C C . TYR A 1 90 ? -21.351 -4.755 4.382 1.00 52.75 90 TYR A C 1
ATOM 743 O O . TYR A 1 90 ? -21.869 -5.860 4.297 1.00 52.75 90 TYR A O 1
ATOM 751 N N . ILE A 1 91 ? -21.255 -4.106 5.548 1.00 50.53 91 ILE A N 1
ATOM 752 C CA . ILE A 1 91 ? -21.755 -4.681 6.812 1.00 50.53 91 ILE A CA 1
ATOM 753 C C . ILE A 1 91 ? -23.117 -4.080 7.213 1.00 50.53 91 ILE A C 1
ATOM 755 O O . ILE A 1 91 ? -23.916 -4.776 7.823 1.00 50.53 91 ILE A O 1
ATOM 759 N N . ASP A 1 92 ? -23.481 -2.882 6.740 1.00 48.09 92 ASP A N 1
ATOM 760 C CA . ASP A 1 92 ? -24.778 -2.266 7.088 1.00 48.09 92 ASP A CA 1
ATOM 761 C C . ASP A 1 92 ? -25.978 -2.765 6.258 1.00 48.09 92 ASP A C 1
ATOM 763 O O . ASP A 1 92 ? -27.128 -2.458 6.578 1.00 48.09 92 ASP A O 1
ATOM 767 N N . LEU A 1 93 ? -25.745 -3.543 5.194 1.00 54.00 93 LEU A N 1
ATOM 768 C CA . LEU A 1 93 ? -26.823 -4.139 4.391 1.00 54.00 93 LEU A CA 1
ATOM 769 C C . LEU A 1 93 ? -27.307 -5.477 4.970 1.00 54.00 93 LEU A C 1
ATOM 771 O O . LEU A 1 93 ? -28.480 -5.806 4.838 1.00 54.00 93 LEU A O 1
ATOM 775 N N . THR A 1 94 ? -26.450 -6.218 5.678 1.00 52.28 94 THR A N 1
ATOM 776 C CA . THR A 1 94 ? -26.797 -7.545 6.217 1.00 52.28 94 THR A CA 1
ATOM 777 C C . THR A 1 94 ? -27.473 -7.522 7.589 1.00 52.28 94 THR A C 1
ATOM 779 O O . THR A 1 94 ? -28.053 -8.534 7.982 1.00 52.28 94 THR A O 1
ATOM 782 N N . ASP A 1 95 ? -27.474 -6.382 8.287 1.00 52.62 95 ASP A N 1
ATOM 783 C CA . ASP A 1 95 ? -28.187 -6.230 9.566 1.00 52.62 95 ASP A CA 1
ATOM 784 C C . ASP A 1 95 ? -29.624 -5.702 9.394 1.00 52.62 95 ASP A C 1
ATOM 786 O O . ASP A 1 95 ? -30.480 -5.951 10.243 1.00 52.62 95 ASP A O 1
ATOM 790 N N . LYS A 1 96 ? -29.949 -5.049 8.266 1.00 50.97 96 LYS A N 1
ATOM 791 C CA . LYS A 1 96 ? -31.321 -4.580 7.983 1.00 50.97 96 LYS A CA 1
ATOM 792 C C . LYS A 1 96 ? -32.256 -5.658 7.432 1.00 50.97 96 LYS A C 1
ATOM 794 O O . LYS A 1 96 ? -33.467 -5.532 7.588 1.00 50.97 96 LYS A O 1
ATOM 799 N N . GLU A 1 97 ? -31.736 -6.737 6.849 1.00 50.75 97 GLU A N 1
ATOM 800 C CA . GLU A 1 97 ? -32.581 -7.787 6.255 1.00 50.75 97 GLU A CA 1
ATOM 801 C C . GLU A 1 97 ? -33.057 -8.856 7.257 1.00 50.75 97 GLU A C 1
ATOM 803 O O . GLU A 1 97 ? -33.992 -9.598 6.961 1.00 50.75 97 GLU A O 1
ATOM 808 N N . LYS A 1 98 ? -32.509 -8.911 8.482 1.00 50.25 98 LYS A N 1
ATOM 809 C CA . LYS A 1 98 ? -32.939 -9.891 9.503 1.00 50.25 98 LYS A CA 1
ATOM 810 C C . LYS A 1 98 ? -34.026 -9.411 10.469 1.00 50.25 98 LYS A C 1
ATOM 812 O O . LYS A 1 98 ? -34.445 -10.197 11.313 1.00 50.25 98 LYS A O 1
ATOM 817 N N . GLN A 1 99 ? -34.537 -8.182 10.337 1.00 49.69 99 GLN A N 1
ATOM 818 C CA . GLN A 1 99 ? -35.567 -7.654 11.248 1.00 49.69 99 GLN A CA 1
ATOM 819 C C . GLN A 1 99 ? -36.963 -7.465 10.620 1.00 49.69 99 GLN A C 1
ATOM 821 O O . GLN A 1 99 ? -37.871 -6.995 11.298 1.00 49.69 99 GLN A O 1
ATOM 826 N N . CYS A 1 100 ? -37.184 -7.875 9.365 1.00 47.78 100 CYS A N 1
ATOM 827 C CA . CYS A 1 100 ? -38.495 -7.751 8.699 1.00 47.78 100 CYS A CA 1
ATOM 828 C C . CYS A 1 100 ? -39.193 -9.079 8.337 1.00 47.78 100 CYS A C 1
ATOM 830 O O . CYS A 1 100 ? -40.200 -9.039 7.642 1.00 47.78 100 CYS A O 1
ATOM 832 N N . ILE A 1 101 ? -38.733 -10.250 8.809 1.00 53.00 101 ILE A N 1
ATOM 833 C CA . ILE A 1 101 ? -39.347 -11.547 8.429 1.00 53.00 101 ILE A CA 1
ATOM 834 C C . ILE A 1 101 ? -39.677 -12.459 9.625 1.00 53.00 101 ILE A C 1
ATOM 836 O O . ILE A 1 101 ? -39.516 -13.677 9.556 1.00 53.00 101 ILE A O 1
ATOM 840 N N . THR A 1 102 ? -40.135 -11.908 10.756 1.00 48.09 102 THR A N 1
ATOM 841 C CA . THR A 1 102 ? -40.746 -12.742 11.818 1.00 48.09 102 THR A CA 1
ATOM 842 C C . THR A 1 102 ? -41.841 -12.026 12.615 1.00 48.09 102 THR A C 1
ATOM 844 O O . THR A 1 102 ? -41.851 -12.086 13.839 1.00 48.09 102 THR A O 1
ATOM 847 N N . GLN A 1 103 ? -42.775 -11.349 11.938 1.00 48.88 103 GLN A N 1
ATOM 848 C CA . GLN A 1 103 ? -44.115 -11.076 12.482 1.00 48.88 103 GLN A CA 1
ATOM 849 C C . GLN A 1 103 ? -45.143 -11.130 11.346 1.00 48.88 103 GLN A C 1
ATOM 851 O O . GLN A 1 103 ? -45.426 -10.123 10.699 1.00 48.88 103 GLN A O 1
ATOM 856 N N . SER A 1 104 ? -45.659 -12.324 11.066 1.00 41.59 104 SER A N 1
ATOM 857 C CA . SER A 1 104 ? -46.924 -12.580 10.361 1.00 41.59 104 SER A CA 1
ATOM 858 C C . SER A 1 104 ? -47.401 -13.974 10.735 1.00 41.59 104 SER A C 1
ATOM 860 O O . SER A 1 104 ? -46.551 -14.891 10.665 1.00 41.59 104 SER A O 1
#

Secondary structure (DSSP, 8-state):
----B-STT-GGGSPBPSSSSEEE-SSGGG-BSS--SEEEEEGGGGGG--TTTEEEEEESB-TTSSBP-BTTB--S-EEEEEEGGG--SSSTTTTTTTSSSS--

pLDDT: mean 79.19, std 16.39, range [41.59, 94.81]

Organism: NCBI:txid213615

Sequence (104 aa):
MALTKRYFGNEAEYPKYDNYDGINVNKTQDIPLDFKGVMGVPITFLHKFNPDQFEIIKFRKGNDDKDLSVNGKCPYFRILIKNKRIKTEYIDLTDKEKQCITQS

InterPro domains:
  IPR025247 Type II methyltransferase M.EcoRI-like [PF13651] (2-84)